Protein AF-A0A9E2R7I1-F1 (afdb_monomer_lite)

Sequence (117 aa):
MKVQTPPKLTVAVYFVGVIGTFLIMIALVAFMRYYTRPVPLEPPQRSAERLQNLRELNAASQDWLTHYRWANQARGIVVLPIDRAMQLVVQTWTNSAAGRSNLIQRVDKSKATISYE

pLDDT: mean 84.61, std 12.61, range [42.0, 96.19]

Foldseek 3Di:
DDDPDPPPVVVVVVVVVVVVVVVVVVVVVVVCCVVVVDDDPDDPVVVVVVVVVVVVVVVVVQCQQADKDAPDVVVPHIDDRVVVVVVVLVVQCVPVVSVVVVVVVVVVVVVPDPDPD

Structure (mmCIF, N/CA/C/O backbone):
data_AF-A0A9E2R7I1-F1
#
_entry.id   AF-A0A9E2R7I1-F1
#
loop_
_atom_site.group_PDB
_atom_site.id
_atom_site.type_symbol
_atom_site.label_atom_id
_atom_site.label_alt_id
_atom_site.label_comp_id
_atom_site.label_asym_id
_atom_site.label_entity_id
_atom_site.label_seq_id
_atom_site.pdbx_PDB_ins_code
_atom_site.Cartn_x
_atom_site.Cartn_y
_atom_site.Cartn_z
_atom_site.occupancy
_atom_site.B_iso_or_equiv
_atom_site.auth_seq_id
_atom_site.auth_comp_id
_atom_site.auth_asym_id
_atom_site.auth_atom_id
_atom_site.pdbx_PDB_model_num
ATOM 1 N N . MET A 1 1 ? 72.007 20.008 -32.771 1.00 43.03 1 MET A N 1
ATOM 2 C CA . MET A 1 1 ? 71.353 18.713 -33.066 1.00 43.03 1 MET A CA 1
ATOM 3 C C . MET A 1 1 ? 70.215 18.965 -34.048 1.00 43.03 1 MET A C 1
ATOM 5 O O . MET A 1 1 ? 69.278 19.663 -33.688 1.00 43.03 1 MET A O 1
ATOM 9 N N . LYS A 1 2 ? 70.327 18.520 -35.308 1.00 44.50 2 LYS A N 1
AT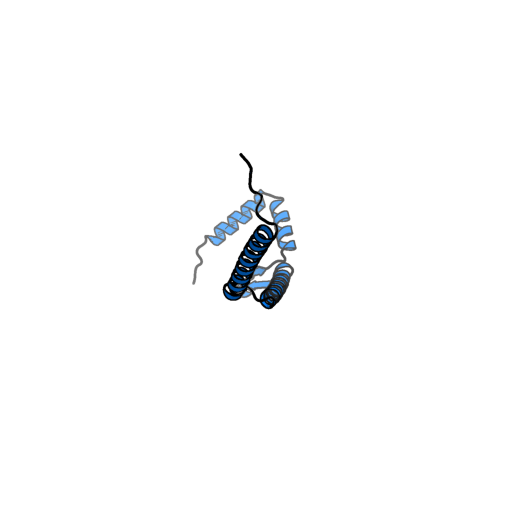OM 10 C CA . LYS A 1 2 ? 69.256 18.693 -36.306 1.00 44.50 2 LYS A CA 1
ATOM 11 C C . LYS A 1 2 ? 68.187 17.632 -36.044 1.00 44.50 2 LYS A C 1
ATOM 13 O O . LYS A 1 2 ? 68.448 16.451 -36.246 1.00 44.50 2 LYS A O 1
ATOM 18 N N . VAL A 1 3 ? 67.020 18.050 -35.563 1.00 59.78 3 VAL A N 1
ATOM 19 C CA . VAL A 1 3 ? 65.853 17.172 -35.433 1.00 59.78 3 VAL A CA 1
ATOM 20 C C . VAL A 1 3 ? 65.367 16.882 -36.852 1.00 59.78 3 VAL A C 1
ATOM 22 O O . VAL A 1 3 ? 64.849 17.772 -37.521 1.00 59.78 3 VAL A O 1
ATOM 25 N N . GLN A 1 4 ? 65.620 15.671 -37.353 1.00 61.62 4 GLN A N 1
ATOM 26 C CA . GLN A 1 4 ? 65.037 15.215 -38.614 1.00 61.62 4 GLN A CA 1
ATOM 27 C C . GLN A 1 4 ? 63.528 15.096 -38.408 1.00 61.62 4 GLN A C 1
ATOM 29 O O . GLN A 1 4 ? 63.060 14.235 -37.665 1.00 61.62 4 GLN A O 1
ATOM 34 N N . THR A 1 5 ? 62.764 15.989 -39.029 1.00 62.66 5 THR A N 1
ATOM 35 C CA . THR A 1 5 ? 61.312 15.875 -39.084 1.00 62.66 5 THR A CA 1
ATOM 36 C C . THR A 1 5 ? 60.951 14.708 -40.004 1.00 62.66 5 THR A C 1
ATOM 38 O O . THR A 1 5 ? 61.428 14.659 -41.141 1.00 62.66 5 THR A O 1
ATOM 41 N N . PRO A 1 6 ? 60.142 13.739 -39.539 1.00 63.91 6 PRO A N 1
ATOM 42 C CA . PRO A 1 6 ? 59.743 12.617 -40.375 1.00 63.91 6 PRO A CA 1
ATOM 43 C C . PRO A 1 6 ? 58.948 13.128 -41.588 1.00 63.91 6 PRO A C 1
ATOM 45 O O . PRO A 1 6 ? 58.187 14.096 -41.464 1.00 63.91 6 PRO A O 1
ATOM 48 N N . PRO A 1 7 ? 59.101 12.505 -42.770 1.00 76.25 7 PRO A N 1
ATOM 49 C CA . PRO A 1 7 ? 58.374 12.922 -43.959 1.00 76.25 7 PRO A CA 1
ATOM 50 C C . PRO A 1 7 ? 56.864 12.825 -43.707 1.00 76.25 7 PRO A C 1
ATOM 52 O O . PRO A 1 7 ? 56.386 11.906 -43.041 1.00 76.25 7 PRO A O 1
ATOM 55 N N . LYS A 1 8 ? 56.094 13.778 -44.251 1.00 73.69 8 LYS A N 1
ATOM 56 C CA . LYS A 1 8 ? 54.637 13.909 -44.031 1.00 73.69 8 LYS A CA 1
ATOM 57 C C . LYS A 1 8 ? 53.867 12.605 -44.304 1.00 73.69 8 LYS A C 1
ATOM 59 O O . LYS A 1 8 ? 52.868 12.335 -43.645 1.00 73.69 8 LYS A O 1
ATOM 64 N N . LEU A 1 9 ? 54.374 11.781 -45.226 1.00 73.62 9 LEU A N 1
ATOM 65 C CA . LEU A 1 9 ? 53.849 10.453 -45.547 1.00 73.62 9 LEU A CA 1
ATOM 66 C C . LEU A 1 9 ? 53.930 9.484 -44.353 1.00 73.62 9 LEU A C 1
ATOM 68 O O . LEU A 1 9 ? 52.965 8.791 -44.060 1.00 73.62 9 LEU A O 1
ATOM 72 N N . THR A 1 10 ? 55.047 9.467 -43.625 1.00 79.12 10 THR A N 1
ATOM 73 C CA . THR A 1 10 ? 55.241 8.602 -42.453 1.00 79.12 10 THR A CA 1
ATOM 74 C C . THR A 1 10 ? 54.284 8.981 -41.325 1.00 79.12 10 THR A C 1
ATOM 76 O O . THR A 1 10 ? 53.673 8.107 -40.718 1.00 79.12 10 THR A O 1
ATOM 79 N N . VAL A 1 11 ? 54.081 10.281 -41.092 1.00 81.25 11 VAL A N 1
ATOM 80 C CA . VAL A 1 11 ? 53.111 10.772 -40.098 1.00 81.25 11 VAL A CA 1
ATOM 81 C C . VAL A 1 11 ? 51.677 10.391 -40.486 1.00 81.25 11 VAL A C 1
ATOM 83 O O . VAL A 1 11 ? 50.914 9.946 -39.632 1.00 81.25 11 VAL A O 1
ATOM 86 N N . ALA A 1 12 ? 51.322 10.494 -41.771 1.00 83.00 12 ALA A N 1
ATOM 87 C CA . ALA A 1 12 ? 50.007 10.088 -42.268 1.00 83.00 12 ALA A CA 1
ATOM 88 C C . ALA A 1 12 ? 49.757 8.579 -42.104 1.00 83.00 12 ALA A C 1
ATOM 90 O O . ALA A 1 12 ? 48.678 8.182 -41.671 1.00 83.00 12 ALA A O 1
ATOM 91 N N . VAL A 1 13 ? 50.760 7.739 -42.381 1.00 87.56 13 VAL A N 1
ATOM 92 C CA . VAL A 1 13 ? 50.663 6.280 -42.198 1.00 87.56 13 VAL A CA 1
ATOM 93 C C . VAL A 1 13 ? 50.444 5.920 -40.727 1.00 87.56 13 VAL A C 1
ATOM 95 O O . VAL A 1 13 ? 49.555 5.124 -40.424 1.00 87.56 13 VAL A O 1
ATOM 98 N N . TYR A 1 14 ? 51.184 6.541 -39.803 1.00 87.62 14 TYR A N 1
ATOM 99 C CA . TYR A 1 14 ? 50.963 6.324 -38.370 1.00 87.62 14 TYR A CA 1
ATOM 100 C C . TYR A 1 14 ? 49.570 6.777 -37.926 1.00 87.62 14 TYR A C 1
ATOM 102 O O . TYR A 1 14 ? 48.911 6.066 -37.171 1.00 87.62 14 TYR A O 1
ATOM 110 N N . PHE A 1 15 ? 49.089 7.914 -38.427 1.00 90.56 15 PHE A N 1
ATOM 111 C CA . PHE A 1 15 ? 47.758 8.423 -38.098 1.00 90.56 15 PHE A CA 1
ATOM 112 C C . PHE A 1 15 ? 46.643 7.472 -38.561 1.00 90.56 15 PHE A C 1
ATOM 114 O O . PHE A 1 15 ? 45.734 7.156 -37.792 1.00 90.56 15 PHE A O 1
ATOM 121 N N . VAL A 1 16 ? 46.751 6.941 -39.783 1.00 92.56 16 VAL A N 1
ATOM 122 C CA . VAL A 1 16 ? 45.815 5.938 -40.316 1.00 92.56 16 VAL A CA 1
ATOM 123 C C . VAL A 1 16 ? 45.882 4.636 -39.517 1.00 92.56 16 VAL A C 1
ATOM 125 O O . VAL A 1 16 ? 44.839 4.070 -39.195 1.00 92.56 16 VAL A O 1
ATOM 128 N N . GLY A 1 17 ? 47.081 4.182 -39.140 1.00 92.31 17 GLY A N 1
ATOM 129 C CA . GLY A 1 17 ? 47.256 2.993 -38.303 1.00 92.31 17 GLY A CA 1
ATOM 130 C C . GLY A 1 17 ? 46.602 3.139 -36.926 1.00 92.31 17 GLY A C 1
ATOM 131 O O . GLY A 1 17 ? 45.891 2.239 -36.475 1.00 92.31 17 GLY A O 1
ATOM 132 N N . VAL A 1 18 ? 46.770 4.298 -36.284 1.00 93.88 18 VAL A N 1
ATOM 133 C CA . VAL A 1 18 ? 46.133 4.605 -34.995 1.00 93.88 18 VAL A CA 1
ATOM 134 C C . VAL A 1 18 ? 44.611 4.584 -35.135 1.00 93.88 18 VAL A C 1
ATOM 136 O O . VAL A 1 18 ? 43.942 3.873 -34.386 1.00 93.88 18 VAL A O 1
ATOM 139 N N . ILE A 1 19 ? 44.060 5.283 -36.133 1.00 95.94 19 ILE A N 1
ATOM 140 C CA . ILE A 1 19 ? 42.611 5.304 -36.381 1.00 95.94 19 ILE A CA 1
ATOM 141 C C . ILE A 1 19 ? 42.074 3.897 -36.654 1.00 95.94 19 ILE A C 1
ATOM 143 O O . ILE A 1 19 ? 41.073 3.504 -36.057 1.00 95.94 19 ILE A O 1
ATOM 147 N N . GLY A 1 20 ? 42.745 3.120 -37.506 1.00 95.94 20 GLY A N 1
ATOM 148 C CA . GLY A 1 20 ? 42.333 1.753 -37.824 1.00 95.94 20 GLY A CA 1
ATOM 149 C C . GLY A 1 20 ? 42.281 0.864 -36.582 1.00 95.94 20 GLY A C 1
ATOM 150 O O . GLY A 1 20 ? 41.305 0.146 -36.376 1.00 95.94 20 GLY A O 1
ATOM 151 N N . THR A 1 21 ? 43.276 0.979 -35.702 1.00 94.56 21 THR A N 1
ATOM 152 C CA . THR A 1 21 ? 43.324 0.200 -34.456 1.00 94.56 21 THR A CA 1
ATOM 153 C C . THR A 1 21 ? 42.172 0.573 -33.516 1.00 94.56 21 THR A C 1
ATOM 155 O O . THR A 1 21 ? 41.510 -0.310 -32.966 1.00 94.56 21 THR A O 1
ATOM 158 N N . PHE A 1 22 ? 41.870 1.868 -33.373 1.00 96.00 22 PHE A N 1
ATOM 159 C CA . PHE A 1 22 ? 40.729 2.326 -32.576 1.00 96.00 22 PHE A CA 1
ATOM 160 C C . PHE A 1 22 ? 39.387 1.877 -33.159 1.00 96.00 22 PHE A C 1
ATOM 162 O O . PHE A 1 22 ? 38.515 1.446 -32.406 1.00 96.00 22 PHE A O 1
ATOM 169 N N . LEU A 1 23 ? 39.219 1.922 -34.483 1.00 96.19 23 LEU A N 1
ATOM 170 C CA . LEU A 1 23 ? 37.996 1.457 -35.141 1.00 96.19 23 LEU A CA 1
ATOM 171 C C . LEU A 1 23 ? 37.766 -0.041 -34.926 1.00 96.19 23 LEU A C 1
ATOM 173 O O . LEU A 1 23 ? 36.644 -0.443 -34.617 1.00 96.19 23 LEU A O 1
ATOM 177 N N . ILE A 1 24 ? 38.821 -0.854 -35.020 1.00 95.56 24 ILE A N 1
ATOM 178 C CA . ILE A 1 24 ? 38.744 -2.296 -34.749 1.00 95.56 24 ILE A CA 1
ATOM 179 C C . ILE A 1 24 ? 38.347 -2.545 -33.289 1.00 95.56 24 ILE A C 1
ATOM 181 O O . ILE A 1 24 ? 37.449 -3.345 -33.028 1.00 95.56 24 ILE A O 1
ATOM 185 N N . MET A 1 25 ? 38.951 -1.824 -32.339 1.00 95.44 25 MET A N 1
ATOM 186 C CA . MET A 1 25 ? 38.586 -1.918 -30.921 1.00 95.44 25 MET A CA 1
ATOM 187 C C . MET A 1 25 ? 37.123 -1.541 -30.670 1.00 95.44 25 MET A C 1
ATOM 189 O O . MET A 1 25 ? 36.409 -2.273 -29.985 1.00 95.44 25 MET A O 1
ATOM 193 N N . ILE A 1 26 ? 36.648 -0.434 -31.248 1.00 95.00 26 ILE A N 1
ATOM 194 C CA . ILE A 1 26 ? 35.251 0.001 -31.115 1.00 95.00 26 ILE A CA 1
ATOM 195 C C . ILE A 1 26 ? 34.304 -1.061 -31.677 1.00 95.00 26 ILE A C 1
ATOM 197 O O . ILE A 1 26 ? 33.316 -1.401 -31.025 1.00 95.00 26 ILE A O 1
ATOM 201 N N . ALA A 1 27 ? 34.611 -1.608 -32.855 1.00 94.38 27 ALA A N 1
ATOM 202 C CA . ALA A 1 27 ? 33.804 -2.648 -33.480 1.00 94.38 27 ALA A CA 1
ATOM 203 C C . ALA A 1 27 ? 33.738 -3.910 -32.608 1.00 94.38 27 ALA A C 1
ATOM 205 O O . ALA A 1 27 ? 32.650 -4.440 -32.379 1.00 94.38 27 ALA A O 1
ATOM 206 N N . LEU A 1 28 ? 34.874 -4.349 -32.058 1.00 94.50 28 LEU A N 1
ATOM 207 C CA . LEU A 1 2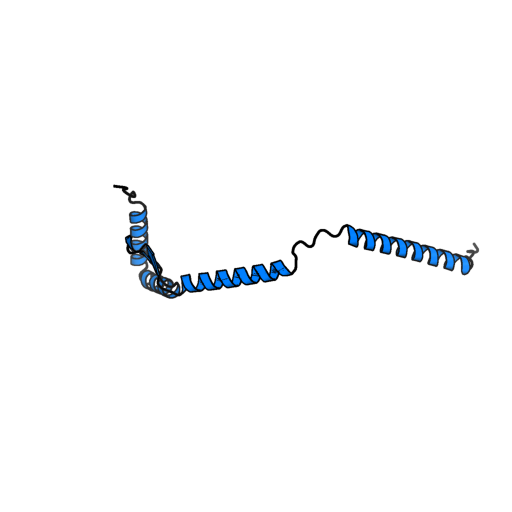8 ? 34.943 -5.520 -31.186 1.00 94.50 28 LEU A CA 1
ATOM 208 C C . LEU A 1 28 ? 34.157 -5.306 -29.883 1.00 94.50 28 LEU A C 1
ATOM 210 O O . LEU A 1 28 ? 33.384 -6.174 -29.481 1.00 94.50 28 LEU A O 1
ATOM 214 N N . VAL A 1 29 ? 34.290 -4.136 -29.252 1.00 90.69 29 VAL A N 1
ATOM 215 C CA . VAL A 1 29 ? 33.535 -3.785 -28.038 1.00 90.69 29 VAL A CA 1
ATOM 216 C C . VAL A 1 29 ? 32.038 -3.697 -28.326 1.00 90.69 29 VAL A C 1
ATOM 218 O O . VAL A 1 29 ? 31.233 -4.188 -27.535 1.00 90.69 29 VAL A O 1
ATOM 221 N N . ALA A 1 30 ? 31.636 -3.107 -29.452 1.00 89.44 30 ALA A N 1
ATOM 222 C CA . ALA A 1 30 ? 30.232 -3.031 -29.848 1.00 89.44 30 ALA A CA 1
ATOM 223 C C . ALA A 1 30 ? 29.644 -4.424 -30.105 1.00 89.44 30 ALA A C 1
ATOM 225 O O . ALA A 1 30 ? 28.542 -4.718 -29.638 1.00 89.44 30 ALA A O 1
ATOM 226 N N . PHE A 1 31 ? 30.403 -5.286 -30.784 1.00 90.00 31 PHE A N 1
ATOM 227 C CA . PHE A 1 31 ? 30.038 -6.673 -31.036 1.00 90.00 31 PHE A CA 1
ATOM 228 C C . PHE A 1 31 ? 29.894 -7.441 -29.721 1.00 90.00 31 PHE A C 1
ATOM 230 O O . PHE A 1 31 ? 28.837 -7.999 -29.439 1.00 90.00 31 PHE A O 1
ATOM 237 N N . MET A 1 32 ? 30.894 -7.379 -28.844 1.00 87.12 32 MET A N 1
ATOM 238 C CA . MET A 1 32 ? 30.841 -8.045 -27.544 1.00 87.12 32 MET A CA 1
ATOM 239 C C . MET A 1 32 ? 29.694 -7.510 -26.680 1.00 87.12 32 MET A C 1
ATOM 241 O O . MET A 1 32 ? 28.959 -8.280 -26.074 1.00 87.12 32 MET A O 1
ATOM 245 N N . ARG A 1 33 ? 29.428 -6.200 -26.708 1.00 83.62 33 ARG A N 1
ATOM 246 C CA . ARG A 1 33 ? 28.266 -5.610 -26.033 1.00 83.62 33 ARG A CA 1
ATOM 247 C C . ARG A 1 33 ? 26.941 -6.047 -26.653 1.00 83.62 33 ARG A C 1
ATOM 249 O O . ARG A 1 33 ? 25.933 -6.001 -25.963 1.00 83.62 33 ARG A O 1
ATOM 256 N N . TYR A 1 34 ? 26.881 -6.404 -27.929 1.00 80.56 34 TYR A N 1
ATOM 257 C CA . TYR A 1 34 ? 25.658 -6.924 -28.540 1.00 80.56 34 TYR A CA 1
ATOM 258 C C . TYR A 1 34 ? 25.378 -8.362 -28.081 1.00 80.56 34 TYR A C 1
ATOM 260 O O . TYR A 1 34 ? 24.260 -8.651 -27.666 1.00 80.56 34 TYR A O 1
ATOM 268 N N . TYR A 1 35 ? 26.400 -9.225 -28.062 1.00 76.75 35 TYR A N 1
ATOM 269 C CA . TYR A 1 35 ? 26.256 -10.645 -27.705 1.00 76.75 35 TYR A CA 1
ATOM 270 C C . TYR A 1 35 ? 26.262 -10.930 -26.198 1.00 76.75 35 TYR A C 1
ATOM 272 O O . TYR A 1 35 ? 25.632 -11.883 -25.753 1.00 76.75 35 TYR A O 1
ATOM 280 N N . THR A 1 36 ? 26.948 -10.116 -25.397 1.00 76.25 36 THR A N 1
ATOM 281 C CA . THR A 1 36 ? 27.044 -10.275 -23.933 1.00 76.25 36 THR A CA 1
ATOM 282 C C . THR A 1 36 ? 26.035 -9.393 -23.193 1.00 76.25 36 THR A C 1
ATOM 284 O O . THR A 1 36 ? 26.103 -9.251 -21.973 1.00 76.25 36 THR A O 1
ATOM 287 N N . ARG A 1 37 ? 25.081 -8.773 -23.902 1.00 66.06 37 ARG A N 1
ATOM 288 C CA . ARG A 1 37 ? 23.974 -8.075 -23.242 1.00 66.06 37 ARG A CA 1
ATOM 289 C C . ARG A 1 37 ? 23.186 -9.101 -22.423 1.00 66.06 37 ARG A C 1
ATOM 291 O O . ARG A 1 37 ? 22.655 -10.041 -23.013 1.00 66.06 37 ARG A O 1
ATOM 298 N N . PRO A 1 38 ? 23.101 -8.941 -21.091 1.00 65.31 38 PRO A N 1
ATOM 299 C CA . PRO A 1 38 ? 22.223 -9.783 -20.300 1.00 65.31 38 PRO A CA 1
ATOM 300 C C . PRO A 1 38 ? 20.799 -9.615 -20.830 1.00 65.31 38 PRO A C 1
ATOM 302 O O . PRO A 1 38 ? 20.425 -8.519 -21.264 1.00 65.31 38 PRO A O 1
ATOM 305 N N . VAL A 1 39 ? 20.027 -10.705 -20.817 1.00 64.69 39 VAL A N 1
ATOM 306 C CA . VAL A 1 39 ? 18.598 -10.679 -21.153 1.00 64.69 39 VAL A CA 1
ATOM 307 C C . VAL A 1 39 ? 17.975 -9.476 -20.433 1.00 64.69 39 VAL A C 1
ATOM 309 O O . VAL A 1 39 ? 18.187 -9.348 -19.223 1.00 64.69 39 VAL A O 1
ATOM 312 N N . PRO A 1 40 ? 17.282 -8.562 -21.146 1.00 65.00 40 PRO A N 1
ATOM 313 C CA . PRO A 1 40 ? 16.640 -7.415 -20.521 1.00 65.00 40 PRO A CA 1
ATOM 314 C C . PRO A 1 40 ? 15.827 -7.908 -19.331 1.00 65.00 40 PRO A C 1
ATOM 316 O O . PRO A 1 40 ? 15.006 -8.810 -19.491 1.00 65.00 40 PRO A O 1
ATOM 319 N N . LEU A 1 41 ? 16.102 -7.359 -18.143 1.00 63.03 41 LEU A N 1
ATOM 320 C CA . LEU A 1 41 ? 15.564 -7.881 -16.884 1.00 63.03 41 LEU A CA 1
ATOM 321 C C . LEU A 1 41 ? 14.038 -8.014 -16.925 1.00 63.03 41 LEU A C 1
ATOM 323 O O . LEU A 1 41 ? 13.485 -8.884 -16.255 1.00 63.03 41 LEU A O 1
ATOM 327 N N . GLU A 1 42 ? 13.356 -7.196 -17.734 1.00 58.00 42 GLU A N 1
ATOM 328 C CA . GLU A 1 42 ? 11.914 -7.265 -17.922 1.00 58.00 42 GLU A CA 1
ATOM 329 C C . GLU A 1 42 ? 11.527 -6.893 -19.366 1.00 58.00 42 GLU A C 1
ATOM 331 O O . GLU A 1 42 ? 11.908 -5.823 -19.850 1.00 58.00 42 GLU A O 1
ATOM 336 N N . PRO A 1 43 ? 10.750 -7.739 -20.069 1.00 70.31 43 PRO A N 1
ATOM 337 C CA . PRO A 1 43 ? 10.075 -7.341 -21.298 1.00 70.31 43 PRO A CA 1
ATOM 338 C C . PRO A 1 43 ? 9.145 -6.148 -21.020 1.00 70.31 43 PRO A C 1
ATOM 340 O O . PRO A 1 43 ? 8.505 -6.120 -19.963 1.00 70.31 43 PRO A O 1
ATOM 343 N N . PRO A 1 44 ? 8.993 -5.188 -21.949 1.00 65.19 44 PRO A N 1
ATOM 344 C CA . PRO A 1 44 ? 8.111 -4.033 -21.765 1.00 65.19 44 PRO A CA 1
ATOM 345 C C . PRO A 1 44 ? 6.645 -4.413 -21.489 1.00 65.19 44 PRO A C 1
ATOM 347 O O . PRO A 1 44 ? 5.915 -3.610 -20.919 1.00 65.19 44 PRO A O 1
ATOM 350 N N . GLN A 1 45 ? 6.207 -5.637 -21.814 1.00 68.19 45 GLN A N 1
ATOM 351 C CA . GLN A 1 45 ? 4.867 -6.114 -21.452 1.00 68.19 45 GLN A CA 1
ATOM 352 C C . GLN A 1 45 ? 4.671 -6.297 -19.932 1.00 68.19 45 GLN A C 1
ATOM 354 O O . GLN A 1 45 ? 3.601 -5.985 -19.412 1.00 68.19 45 GLN A O 1
ATOM 359 N N . ARG A 1 46 ? 5.708 -6.693 -19.175 1.00 73.50 46 ARG A N 1
ATOM 360 C CA . ARG A 1 46 ? 5.590 -6.932 -17.719 1.00 73.50 46 ARG A CA 1
ATOM 361 C C . ARG A 1 46 ? 5.343 -5.666 -16.899 1.00 73.50 46 ARG A C 1
ATOM 363 O O . ARG A 1 46 ? 4.829 -5.742 -15.783 1.00 73.50 46 ARG A O 1
ATOM 370 N N . SER A 1 47 ? 5.785 -4.498 -17.365 1.00 79.75 47 SER A N 1
ATOM 371 C CA . SER A 1 47 ? 5.514 -3.239 -16.656 1.00 79.75 47 SER A CA 1
ATOM 372 C C . SER A 1 47 ? 4.042 -2.840 -16.788 1.00 79.75 47 SER A C 1
ATOM 374 O O . SER A 1 47 ? 3.445 -2.408 -15.802 1.00 79.75 47 SER A O 1
ATOM 376 N N . ALA A 1 48 ? 3.441 -3.064 -17.961 1.00 83.81 48 ALA A N 1
ATOM 377 C CA . ALA A 1 48 ? 2.017 -2.848 -18.193 1.00 83.81 48 ALA A CA 1
ATOM 378 C C . ALA A 1 48 ? 1.152 -3.807 -17.358 1.00 83.81 48 ALA A C 1
ATOM 380 O O . ALA A 1 48 ? 0.233 -3.353 -16.677 1.00 83.81 48 ALA A O 1
ATOM 381 N N . GLU A 1 49 ? 1.502 -5.097 -17.327 1.00 86.25 49 GLU A N 1
ATOM 382 C CA . GLU A 1 49 ? 0.823 -6.107 -16.499 1.00 86.25 49 GLU A CA 1
ATOM 383 C C . GLU A 1 49 ? 0.869 -5.753 -15.005 1.00 86.25 49 GLU A C 1
ATOM 385 O O . GLU A 1 49 ? -0.152 -5.768 -14.321 1.00 86.25 49 GLU A O 1
ATOM 390 N N . ARG A 1 50 ? 2.036 -5.351 -14.481 1.00 87.50 50 ARG A N 1
ATOM 391 C CA . ARG A 1 50 ? 2.152 -4.931 -13.073 1.00 87.50 50 ARG A CA 1
ATOM 392 C C . ARG A 1 50 ? 1.310 -3.704 -12.760 1.00 87.50 50 ARG A C 1
ATOM 394 O O . ARG A 1 50 ? 0.692 -3.654 -11.700 1.00 87.50 50 ARG A O 1
ATOM 401 N N . LEU A 1 51 ? 1.275 -2.725 -13.661 1.00 90.31 51 LEU A N 1
ATOM 402 C CA . LEU A 1 51 ? 0.454 -1.534 -13.466 1.00 90.31 51 LEU A CA 1
ATOM 403 C C . LEU A 1 51 ? -1.038 -1.883 -13.440 1.00 90.31 51 LEU A C 1
ATOM 405 O O . LEU A 1 51 ? -1.774 -1.327 -12.626 1.00 90.31 51 LEU A O 1
ATOM 409 N N . GLN A 1 52 ? -1.478 -2.808 -14.293 1.00 92.12 52 GLN A N 1
ATOM 410 C CA . GLN A 1 52 ? -2.845 -3.313 -14.265 1.00 92.12 52 GLN A CA 1
ATOM 411 C C . GLN A 1 52 ? -3.153 -4.020 -12.938 1.00 92.12 52 GLN A C 1
ATOM 413 O O . GLN A 1 52 ? -4.105 -3.632 -12.264 1.00 92.12 52 GLN A O 1
ATOM 418 N N . ASN A 1 53 ? -2.303 -4.953 -12.505 1.00 93.00 53 ASN A N 1
ATOM 419 C CA . ASN A 1 53 ? -2.484 -5.670 -11.238 1.00 93.00 53 ASN A CA 1
ATOM 420 C C . ASN A 1 53 ? -2.547 -4.712 -10.037 1.00 93.00 53 ASN A C 1
ATOM 422 O O . ASN A 1 53 ? -3.353 -4.900 -9.128 1.00 93.00 53 ASN A O 1
ATOM 426 N N . LEU A 1 54 ? -1.727 -3.654 -10.034 1.00 95.06 54 LEU A N 1
ATOM 427 C CA . LEU A 1 54 ? -1.774 -2.622 -8.995 1.00 95.06 54 LEU A CA 1
ATOM 428 C C . LEU A 1 54 ? -3.093 -1.846 -9.007 1.00 95.06 54 LEU A C 1
ATOM 430 O O . LEU A 1 54 ? -3.630 -1.546 -7.943 1.00 95.06 54 LEU A O 1
ATOM 434 N N . ARG A 1 55 ? -3.632 -1.515 -10.187 1.00 95.38 55 ARG A N 1
ATOM 435 C CA . ARG A 1 55 ? -4.940 -0.848 -10.292 1.00 95.38 55 ARG A CA 1
ATOM 436 C C . ARG A 1 55 ? -6.060 -1.740 -9.773 1.00 95.38 55 ARG A C 1
ATOM 438 O O . ARG A 1 55 ? -6.899 -1.253 -9.023 1.00 95.38 55 ARG A O 1
ATOM 445 N N . GLU A 1 56 ? -6.050 -3.018 -10.130 1.00 94.06 56 GLU A N 1
ATOM 446 C CA . GLU A 1 56 ? -7.044 -3.992 -9.668 1.00 94.06 56 GLU A CA 1
ATOM 447 C C . GLU A 1 56 ? -6.975 -4.182 -8.147 1.00 94.06 56 GLU A C 1
ATOM 449 O O . GLU A 1 56 ? -7.999 -4.106 -7.466 1.00 94.06 56 GLU A O 1
ATOM 454 N N . LEU A 1 57 ? -5.766 -4.320 -7.593 1.00 95.56 57 LEU A N 1
ATOM 455 C CA . LEU A 1 57 ? -5.549 -4.408 -6.148 1.00 95.56 57 LEU A CA 1
ATOM 456 C C . LEU A 1 57 ? -6.027 -3.146 -5.419 1.00 95.56 57 LEU A C 1
ATOM 458 O O . LEU A 1 57 ? -6.683 -3.243 -4.381 1.00 95.56 57 LEU A O 1
ATOM 462 N N . ASN A 1 58 ? -5.718 -1.963 -5.951 1.00 94.56 58 ASN A N 1
ATOM 463 C CA . ASN A 1 58 ? -6.152 -0.699 -5.361 1.00 94.56 58 ASN A CA 1
ATOM 464 C C . ASN A 1 58 ? -7.674 -0.538 -5.422 1.00 94.56 58 ASN A C 1
ATOM 466 O O . ASN A 1 58 ? -8.270 -0.134 -4.428 1.00 94.56 58 ASN A O 1
ATOM 470 N N . ALA A 1 59 ? -8.308 -0.901 -6.540 1.00 93.69 59 ALA A N 1
ATOM 471 C CA . ALA A 1 59 ? -9.761 -0.855 -6.681 1.00 93.69 59 ALA A CA 1
ATOM 472 C C . ALA A 1 59 ? -10.451 -1.799 -5.684 1.00 93.69 59 ALA A C 1
ATOM 474 O O . ALA A 1 59 ? -11.374 -1.385 -4.982 1.00 93.69 59 ALA A O 1
ATOM 475 N N . ALA A 1 60 ? -9.957 -3.035 -5.556 1.00 90.69 60 ALA A N 1
ATOM 476 C CA . ALA A 1 60 ? -10.452 -3.975 -4.555 1.00 90.69 60 ALA A CA 1
ATOM 477 C C . ALA A 1 60 ? -10.252 -3.430 -3.133 1.00 90.69 60 ALA A C 1
ATOM 479 O O . ALA A 1 60 ? -11.177 -3.436 -2.327 1.00 90.69 60 ALA A O 1
ATOM 480 N N . SER A 1 61 ? -9.067 -2.902 -2.823 1.00 90.12 61 SER A N 1
ATOM 481 C CA . SER A 1 61 ? -8.769 -2.340 -1.500 1.00 90.12 61 SER A CA 1
ATOM 482 C C . SER A 1 61 ? -9.670 -1.154 -1.160 1.00 90.12 61 SER A C 1
ATOM 484 O O . SER A 1 61 ? -10.111 -1.024 -0.021 1.00 90.12 61 SER A O 1
ATOM 486 N N . GLN A 1 62 ? -9.978 -0.305 -2.140 1.00 92.06 62 GLN A N 1
ATOM 487 C CA . GLN A 1 62 ? -10.843 0.850 -1.939 1.00 92.06 62 GLN A CA 1
ATOM 488 C C . GLN A 1 62 ? -12.264 0.424 -1.561 1.00 92.06 62 GLN A C 1
ATOM 490 O O . GLN A 1 62 ? -12.800 0.942 -0.585 1.00 92.06 62 GLN A O 1
ATOM 495 N N . ASP A 1 63 ? -12.820 -0.581 -2.239 1.00 88.75 63 ASP A N 1
ATOM 496 C CA . ASP A 1 63 ? -14.130 -1.140 -1.895 1.00 88.75 63 ASP A CA 1
ATOM 497 C C . ASP A 1 63 ? -14.173 -1.695 -0.458 1.00 88.75 63 ASP A C 1
ATOM 499 O O . ASP A 1 63 ? -15.109 -1.428 0.300 1.00 88.75 63 ASP A O 1
ATOM 503 N N . TRP A 1 64 ? -13.112 -2.397 -0.040 1.00 88.00 64 TRP A N 1
ATOM 504 C CA . TRP A 1 64 ? -12.977 -2.907 1.329 1.00 88.00 64 TRP A CA 1
ATOM 505 C C . TRP A 1 64 ? -12.892 -1.804 2.393 1.00 88.00 64 TRP A C 1
ATOM 507 O O . TRP A 1 64 ? -13.307 -2.036 3.529 1.00 88.00 64 TRP A O 1
ATOM 517 N N . LEU A 1 65 ? -12.339 -0.637 2.055 1.00 91.88 65 LEU A N 1
ATOM 518 C CA . LEU A 1 65 ? -12.102 0.461 2.997 1.00 91.88 65 LEU A CA 1
ATOM 519 C C . LEU A 1 65 ? -13.274 1.440 3.100 1.00 91.88 65 LEU A C 1
ATOM 521 O O . LEU A 1 65 ? -13.414 2.089 4.138 1.00 91.88 65 LEU A O 1
ATOM 525 N N . THR A 1 66 ? -14.100 1.575 2.061 1.00 94.38 66 THR A N 1
ATOM 526 C CA . THR A 1 66 ? -15.172 2.587 2.027 1.00 94.38 66 THR A CA 1
ATOM 527 C C . THR A 1 66 ? -16.552 2.040 2.371 1.00 94.38 66 THR A C 1
ATOM 529 O O . THR A 1 66 ? -17.443 2.825 2.696 1.00 94.38 66 THR A O 1
ATOM 532 N N . HIS A 1 67 ? -16.752 0.721 2.339 1.00 92.44 67 HIS A N 1
ATOM 533 C CA . HIS A 1 67 ? -18.070 0.118 2.533 1.00 92.44 67 HIS A CA 1
ATOM 534 C C . HIS A 1 67 ? -18.184 -0.707 3.816 1.00 92.44 67 HIS A C 1
ATOM 536 O O . HIS A 1 67 ? -17.238 -1.330 4.295 1.00 92.44 67 HIS A O 1
ATOM 542 N N . TYR A 1 68 ? -19.397 -0.726 4.370 1.00 93.75 68 TYR A N 1
ATOM 543 C CA . TYR A 1 68 ? -19.748 -1.639 5.450 1.00 93.75 68 TYR A CA 1
ATOM 544 C C . TYR A 1 68 ? -19.869 -3.057 4.914 1.00 93.75 68 TYR A C 1
ATOM 546 O O . TYR A 1 68 ? -20.491 -3.295 3.878 1.00 93.75 68 TYR A O 1
ATOM 554 N N . ARG A 1 69 ? -19.334 -4.015 5.664 1.00 91.56 69 ARG A N 1
ATOM 555 C CA . ARG A 1 69 ? -19.423 -5.432 5.310 1.00 91.56 69 ARG A CA 1
ATOM 556 C C . ARG A 1 69 ? -19.354 -6.312 6.541 1.00 91.56 69 ARG A C 1
ATOM 558 O O . ARG A 1 69 ? -18.826 -5.922 7.579 1.00 91.56 69 ARG A O 1
ATOM 565 N N . TRP A 1 70 ? -19.839 -7.536 6.418 1.00 91.88 70 TRP A N 1
ATOM 566 C CA . TRP A 1 70 ? -19.666 -8.544 7.456 1.00 91.88 70 TRP A CA 1
ATOM 567 C C . TRP A 1 70 ? -18.254 -9.134 7.383 1.00 91.88 70 TRP A C 1
ATOM 569 O O . TRP A 1 70 ? -17.816 -9.565 6.318 1.00 91.88 70 TRP A O 1
ATOM 579 N N . ALA A 1 71 ? -17.543 -9.156 8.513 1.00 89.31 71 ALA A N 1
ATOM 580 C CA . ALA A 1 71 ? -16.308 -9.930 8.655 1.00 89.31 71 ALA A CA 1
ATOM 581 C C . ALA A 1 71 ? -16.629 -11.370 9.070 1.00 89.31 71 ALA A C 1
ATOM 583 O O . ALA A 1 71 ? -16.041 -12.323 8.569 1.00 89.31 71 ALA A O 1
ATOM 584 N N . ASN A 1 72 ? -17.575 -11.525 10.000 1.00 89.81 72 ASN A N 1
ATOM 585 C CA . ASN A 1 72 ? -18.076 -12.815 10.450 1.00 89.81 72 ASN A CA 1
ATOM 586 C C . ASN A 1 72 ? -19.499 -12.646 10.990 1.00 89.81 72 ASN A C 1
ATOM 588 O O . ASN A 1 72 ? -19.692 -12.167 12.108 1.00 89.81 72 ASN A O 1
ATOM 592 N N . GLN A 1 73 ? -20.491 -13.050 10.199 1.00 88.38 73 GLN A N 1
ATOM 593 C CA . GLN A 1 73 ? -21.901 -12.897 10.552 1.00 88.38 73 GLN A CA 1
ATOM 594 C C . GLN A 1 73 ? -22.306 -13.766 11.751 1.00 88.38 73 GLN A C 1
ATOM 596 O O . GLN A 1 73 ? -23.033 -13.292 12.618 1.00 88.38 73 GLN A O 1
ATOM 601 N N . ALA A 1 74 ? -21.777 -14.990 11.863 1.00 89.19 74 ALA A N 1
ATOM 602 C CA . ALA A 1 74 ? -22.066 -15.891 12.983 1.00 89.19 74 ALA A CA 1
ATOM 603 C C . ALA A 1 74 ? -21.598 -15.324 14.334 1.00 89.19 74 ALA A C 1
ATOM 605 O O . ALA A 1 74 ? -22.206 -15.580 15.367 1.00 89.19 74 ALA A O 1
ATOM 606 N N . ARG A 1 75 ? -20.527 -14.523 14.322 1.00 84.94 75 ARG A N 1
ATOM 607 C CA . ARG A 1 75 ? -19.987 -13.839 15.508 1.00 84.94 75 ARG A CA 1
ATOM 608 C C . ARG A 1 75 ? -20.454 -12.386 15.635 1.00 84.94 75 ARG A C 1
ATOM 610 O O . ARG A 1 75 ? -19.978 -11.682 16.522 1.00 84.94 75 ARG A O 1
ATOM 617 N N . GLY A 1 76 ? -21.328 -11.918 14.741 1.00 88.94 76 GLY A N 1
ATOM 618 C CA . GLY A 1 76 ? -21.802 -10.533 14.719 1.00 88.94 76 GLY A CA 1
ATOM 619 C C . GLY A 1 76 ? -20.709 -9.491 14.436 1.00 88.94 76 GLY A C 1
ATOM 620 O O . GLY A 1 76 ? -20.851 -8.337 14.832 1.00 88.94 76 GLY A O 1
ATOM 621 N N . ILE A 1 77 ? -19.599 -9.873 13.794 1.00 89.31 77 ILE A N 1
ATOM 622 C CA . ILE A 1 77 ? -18.460 -8.979 13.539 1.00 89.31 77 ILE A CA 1
ATOM 623 C C . ILE A 1 77 ? -18.636 -8.299 12.180 1.00 89.31 77 ILE A C 1
ATOM 625 O O . ILE A 1 77 ? -18.678 -8.964 11.139 1.00 89.31 77 ILE A O 1
ATOM 629 N N . VAL A 1 78 ? -18.667 -6.967 12.196 1.00 92.06 78 VAL A N 1
ATOM 630 C CA . VAL A 1 78 ? -18.742 -6.100 11.012 1.00 92.06 78 VAL A CA 1
ATOM 631 C C . VAL A 1 78 ? -17.445 -5.318 10.817 1.00 92.06 78 VAL A C 1
ATOM 633 O O . VAL A 1 78 ? -16.790 -4.924 11.781 1.00 92.06 78 VAL A O 1
ATOM 636 N N . VAL A 1 79 ? -17.086 -5.082 9.559 1.00 91.62 79 VAL A N 1
ATOM 637 C CA . VAL A 1 79 ? -16.053 -4.124 9.158 1.00 91.62 79 VAL A CA 1
ATOM 638 C C . VAL A 1 79 ? -16.727 -2.776 8.930 1.00 91.62 79 VAL A C 1
ATOM 640 O O . VAL A 1 79 ? -17.769 -2.690 8.274 1.00 91.62 79 VAL A O 1
ATOM 643 N N . LEU A 1 80 ? -16.125 -1.733 9.491 1.00 94.00 80 LEU A N 1
ATOM 644 C CA . LEU A 1 80 ? -16.558 -0.352 9.331 1.00 94.00 80 LEU A CA 1
ATOM 645 C C . LEU A 1 80 ? -15.727 0.319 8.229 1.00 94.00 80 LEU A C 1
ATOM 647 O O . LEU A 1 80 ? -14.524 0.051 8.162 1.00 94.00 80 LEU A O 1
ATOM 651 N N . PRO A 1 81 ? -16.313 1.244 7.447 1.00 95.81 81 PRO A N 1
ATOM 652 C CA . PRO A 1 81 ? -15.551 2.149 6.606 1.00 95.81 81 PRO A CA 1
ATOM 653 C C . PRO A 1 81 ? -14.497 2.887 7.423 1.00 95.81 81 PRO A C 1
ATOM 655 O O . PRO A 1 81 ? -14.758 3.292 8.565 1.00 95.81 81 PRO A O 1
ATOM 658 N N . ILE A 1 82 ? -13.326 3.093 6.829 1.00 94.69 82 ILE A N 1
ATOM 659 C CA . ILE A 1 82 ? -12.175 3.658 7.533 1.00 94.69 82 ILE A CA 1
ATOM 660 C C . ILE A 1 82 ? -12.480 5.046 8.106 1.00 94.69 82 ILE A C 1
ATOM 662 O O . ILE A 1 82 ? -12.150 5.313 9.260 1.00 94.69 82 ILE A O 1
ATOM 666 N N . ASP A 1 83 ? -13.220 5.884 7.378 1.00 95.06 83 ASP A N 1
ATOM 667 C CA . ASP A 1 83 ? -13.618 7.215 7.846 1.00 95.06 83 ASP A CA 1
ATOM 668 C C . ASP A 1 83 ? -14.477 7.138 9.109 1.00 95.06 83 ASP A C 1
ATOM 670 O O . ASP A 1 83 ? -14.265 7.877 10.076 1.00 95.06 83 ASP A O 1
ATOM 674 N N . ARG A 1 84 ? -15.423 6.191 9.149 1.00 95.06 84 ARG A N 1
ATOM 675 C CA . ARG A 1 84 ? -16.268 5.993 10.326 1.00 95.06 84 ARG A CA 1
ATOM 676 C C . ARG A 1 84 ? -15.460 5.456 11.499 1.00 95.06 84 ARG A C 1
ATOM 678 O O . ARG A 1 84 ? -15.655 5.914 12.625 1.00 95.06 84 ARG A O 1
ATOM 685 N N . ALA A 1 85 ? -14.563 4.505 11.247 1.00 93.50 85 ALA A N 1
ATOM 686 C CA . ALA A 1 85 ? -13.675 3.974 12.272 1.00 93.50 85 ALA A CA 1
ATOM 687 C C . ALA A 1 85 ? -12.819 5.093 12.889 1.00 93.50 85 ALA A C 1
ATOM 689 O O . ALA A 1 85 ? -12.755 5.210 14.112 1.00 93.50 85 ALA A O 1
ATOM 690 N N . MET A 1 86 ? -12.249 5.972 12.061 1.00 95.12 86 MET A N 1
ATOM 691 C CA . MET A 1 86 ? -11.450 7.113 12.518 1.00 95.12 86 MET A CA 1
ATOM 692 C C . MET A 1 86 ? -12.269 8.108 13.348 1.00 95.12 86 MET A C 1
ATOM 694 O O . MET A 1 86 ? -11.820 8.528 14.416 1.00 95.12 86 MET A O 1
ATOM 698 N N . GLN A 1 87 ? -13.492 8.438 12.926 1.00 95.00 87 GLN A N 1
ATOM 699 C CA . GLN A 1 87 ? -14.390 9.297 13.711 1.00 95.00 87 GLN A CA 1
ATOM 700 C C . GLN A 1 87 ? -14.709 8.699 15.086 1.00 95.00 87 GLN A C 1
ATOM 702 O O . GLN A 1 87 ? -14.684 9.410 16.090 1.00 95.00 87 GLN A O 1
ATOM 707 N N . LEU A 1 88 ? -14.988 7.393 15.144 1.00 92.50 88 LEU A N 1
ATOM 708 C CA . LEU A 1 88 ? -15.270 6.696 16.400 1.00 92.50 88 LEU A CA 1
ATOM 709 C C . LEU A 1 88 ? -14.064 6.704 17.336 1.00 92.50 88 LEU A C 1
ATOM 711 O O . LEU A 1 88 ? -14.233 6.863 18.546 1.00 92.50 88 LEU A O 1
ATOM 715 N N . VAL A 1 89 ? -12.852 6.575 16.792 1.00 91.44 89 VAL A N 1
ATOM 716 C CA . VAL A 1 89 ? -11.618 6.717 17.571 1.00 91.44 89 VAL A CA 1
ATOM 717 C C . VAL A 1 89 ? -11.549 8.125 18.161 1.00 91.44 89 VAL A C 1
ATOM 719 O O . VAL A 1 89 ? -11.501 8.255 19.381 1.00 91.44 89 VAL A O 1
ATOM 722 N N . VAL A 1 90 ? -11.641 9.183 17.354 1.00 93.19 90 VAL A N 1
ATOM 723 C CA . VAL A 1 90 ? -11.582 10.568 17.866 1.00 93.19 90 VAL A CA 1
ATOM 724 C C . VAL A 1 90 ? -12.653 10.827 18.936 1.00 93.19 90 VAL A C 1
ATOM 726 O O . VAL A 1 90 ? -12.357 11.386 19.995 1.00 93.19 90 VAL A O 1
ATOM 729 N N . GLN A 1 91 ? -13.879 10.352 18.710 1.00 91.44 91 GLN A N 1
ATOM 730 C CA . GLN A 1 91 ? -14.976 10.477 19.669 1.00 91.44 91 GLN A CA 1
ATOM 731 C C . GLN A 1 91 ? -14.673 9.755 20.991 1.00 91.44 91 GLN A C 1
ATOM 733 O O . GLN A 1 91 ? -14.858 10.322 22.066 1.00 91.44 91 GLN A O 1
ATOM 738 N N . THR A 1 92 ? -14.167 8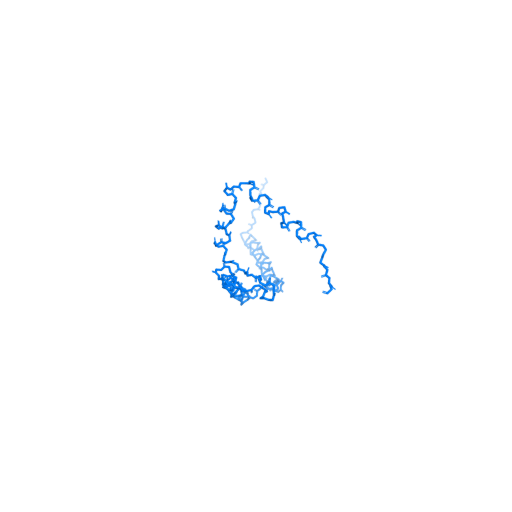.523 20.924 1.00 89.25 92 THR A N 1
ATOM 739 C CA . THR A 1 92 ? -13.845 7.712 22.112 1.00 89.25 92 THR A CA 1
ATOM 740 C C . THR A 1 92 ? -12.705 8.333 22.918 1.00 89.25 92 THR A C 1
ATOM 742 O O . THR A 1 92 ? -12.737 8.346 24.148 1.00 89.25 92 THR A O 1
ATOM 745 N N . TRP A 1 93 ? -11.706 8.881 22.229 1.00 91.06 93 TRP A N 1
ATOM 746 C CA . TRP A 1 93 ? -10.513 9.458 22.845 1.00 91.06 93 TRP A CA 1
ATOM 747 C C . TRP A 1 93 ? -10.677 10.911 23.291 1.00 91.06 93 TRP A C 1
ATOM 749 O O . TRP A 1 93 ? -9.793 11.429 23.967 1.00 91.06 93 TRP A O 1
ATOM 759 N N . THR A 1 94 ? -11.821 11.543 23.009 1.00 92.69 94 THR A N 1
ATOM 760 C CA . THR A 1 94 ? -12.179 12.840 23.609 1.00 92.69 94 THR A CA 1
ATOM 761 C C . THR A 1 94 ? -12.191 12.746 25.142 1.00 92.69 94 THR A C 1
ATOM 763 O O . THR A 1 94 ? -11.773 13.677 25.826 1.00 92.69 94 THR A O 1
ATOM 766 N N . ASN A 1 95 ? -12.589 11.592 25.694 1.00 90.88 95 ASN A N 1
ATOM 767 C CA . ASN A 1 95 ? -12.378 11.250 27.098 1.00 90.88 95 ASN A CA 1
ATOM 768 C C . ASN A 1 95 ? -11.279 10.184 27.217 1.00 90.88 95 ASN A C 1
ATOM 770 O O . ASN A 1 95 ? -11.525 8.980 27.116 1.00 90.88 95 ASN A O 1
ATOM 774 N N . SER A 1 96 ? -10.055 10.631 27.492 1.00 87.12 96 SER A N 1
ATOM 775 C CA . SER A 1 96 ? -8.871 9.772 27.589 1.00 87.12 96 SER A CA 1
ATOM 776 C C . SER A 1 96 ? -8.989 8.653 28.633 1.00 87.12 96 SER A C 1
ATOM 778 O O . SER A 1 96 ? -8.354 7.610 28.479 1.00 87.12 96 SER A O 1
ATOM 780 N N . ALA A 1 97 ? -9.772 8.841 29.702 1.00 89.69 97 ALA A N 1
ATOM 781 C CA . ALA A 1 97 ? -9.994 7.800 30.708 1.00 89.69 97 ALA A CA 1
ATOM 782 C C . ALA A 1 97 ? -10.911 6.689 30.169 1.00 89.69 97 ALA A C 1
ATOM 784 O O . ALA A 1 97 ? -10.603 5.508 30.331 1.00 89.69 97 ALA A O 1
ATOM 785 N N . ALA A 1 98 ? -11.983 7.065 29.463 1.00 87.06 98 ALA A N 1
ATOM 786 C CA . ALA A 1 98 ? -12.910 6.126 28.833 1.00 87.06 98 ALA A CA 1
ATOM 787 C C . ALA A 1 98 ? -12.259 5.339 27.679 1.00 87.06 98 ALA A C 1
ATOM 789 O O . ALA A 1 98 ? -12.469 4.133 27.550 1.00 87.06 98 ALA A O 1
ATOM 790 N N . GLY A 1 99 ? -11.417 5.985 26.866 1.00 89.38 99 GLY A N 1
ATOM 791 C CA . GLY A 1 99 ? -10.675 5.291 25.807 1.00 89.38 99 GLY A CA 1
ATOM 792 C C . GLY A 1 99 ? -9.706 4.239 26.354 1.00 89.38 99 GLY A C 1
ATOM 793 O O . GLY A 1 99 ? -9.660 3.110 25.861 1.00 89.38 99 GLY A O 1
ATOM 794 N N . ARG A 1 100 ? -8.977 4.570 27.427 1.00 89.88 100 ARG A N 1
ATOM 795 C CA . ARG A 1 100 ? -8.070 3.625 28.095 1.00 89.88 100 ARG A CA 1
ATOM 796 C C . ARG A 1 100 ? -8.814 2.455 28.732 1.00 89.88 100 ARG A C 1
ATOM 798 O O . ARG A 1 100 ? -8.374 1.320 28.564 1.00 89.88 100 ARG A O 1
ATOM 805 N N . SER A 1 101 ? -9.929 2.700 29.422 1.00 92.19 101 SER A N 1
ATOM 806 C CA . SER A 1 101 ? -10.708 1.613 30.030 1.00 92.19 101 SER A CA 1
ATOM 807 C C . SER A 1 101 ? -11.260 0.653 28.972 1.00 92.19 101 SER A C 1
ATOM 809 O O . SER A 1 101 ? -11.177 -0.560 29.155 1.00 92.19 101 SER A O 1
ATOM 811 N N . ASN A 1 102 ? -11.720 1.166 27.824 1.00 89.88 102 ASN A N 1
ATOM 812 C CA . ASN A 1 102 ? -12.149 0.336 26.697 1.00 89.88 102 ASN A CA 1
ATOM 813 C C . ASN A 1 102 ? -11.006 -0.535 26.145 1.00 89.88 102 ASN A C 1
ATOM 815 O O . ASN A 1 102 ? -11.203 -1.723 25.893 1.00 89.88 102 ASN A O 1
ATOM 819 N N . LEU A 1 103 ? -9.800 0.025 25.989 1.00 89.56 103 LEU A N 1
ATOM 820 C CA . LEU A 1 103 ? -8.634 -0.748 25.553 1.00 89.56 103 LEU A CA 1
ATOM 821 C C . LEU A 1 103 ? -8.274 -1.864 26.537 1.00 89.56 103 LEU A C 1
ATOM 823 O O . LEU A 1 103 ? -8.038 -2.988 26.099 1.00 89.56 103 LEU A O 1
ATOM 827 N N . ILE A 1 104 ? -8.263 -1.576 27.842 1.00 92.81 104 ILE A N 1
ATOM 828 C CA . ILE A 1 104 ? -7.969 -2.576 28.880 1.00 92.81 104 ILE A CA 1
ATOM 829 C C . ILE A 1 104 ? -9.005 -3.704 28.829 1.00 92.81 104 ILE A C 1
ATOM 831 O O . ILE A 1 104 ? -8.624 -4.864 28.725 1.00 92.81 104 ILE A O 1
ATOM 835 N N . GLN A 1 105 ? -10.300 -3.379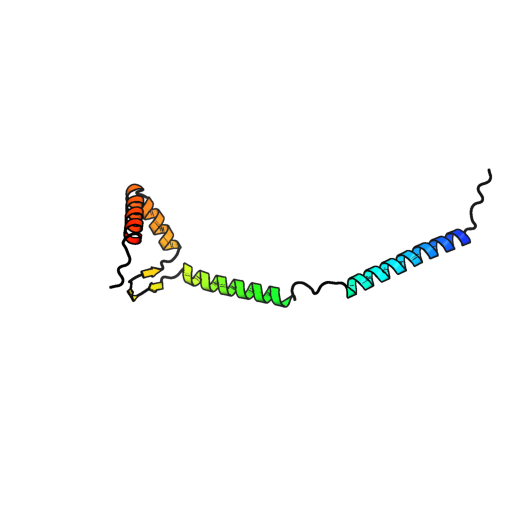 28.749 1.00 92.06 105 GLN A N 1
ATOM 836 C CA . GLN A 1 105 ? -11.361 -4.386 28.608 1.00 92.06 105 GLN A CA 1
ATOM 837 C C . GLN A 1 105 ? -11.181 -5.270 27.366 1.00 92.06 105 GLN A C 1
ATOM 839 O O . GLN A 1 105 ? -11.412 -6.478 27.417 1.00 92.06 105 GLN A O 1
ATOM 844 N N . ARG A 1 106 ? -10.767 -4.689 26.231 1.00 87.25 106 ARG A N 1
ATOM 845 C CA . ARG A 1 106 ? -10.492 -5.451 25.001 1.00 87.25 106 ARG A CA 1
ATOM 846 C C . ARG A 1 106 ? -9.296 -6.384 25.171 1.00 87.25 106 ARG A C 1
ATOM 848 O O . ARG A 1 106 ? -9.349 -7.516 24.693 1.00 87.25 106 ARG A O 1
ATOM 855 N N . VAL A 1 107 ? -8.247 -5.920 25.848 1.00 91.06 107 VAL A N 1
ATOM 856 C CA . VAL A 1 107 ? -7.079 -6.739 26.185 1.00 91.06 107 VAL A CA 1
ATOM 857 C C . VAL A 1 107 ? -7.492 -7.886 27.105 1.00 91.06 107 VAL A C 1
ATOM 859 O O . VAL A 1 107 ? -7.189 -9.034 26.789 1.00 91.06 107 VAL A O 1
ATOM 862 N N . ASP A 1 108 ? -8.253 -7.624 28.163 1.00 90.62 108 ASP A N 1
ATOM 863 C CA . ASP A 1 108 ? -8.716 -8.657 29.096 1.00 90.62 108 ASP A CA 1
ATOM 864 C C . ASP A 1 108 ? -9.595 -9.697 28.393 1.00 90.62 108 ASP A C 1
ATOM 866 O O . ASP A 1 108 ? -9.364 -10.900 28.522 1.00 90.62 108 ASP A O 1
ATOM 870 N N . LYS A 1 109 ? -10.526 -9.252 27.538 1.00 85.75 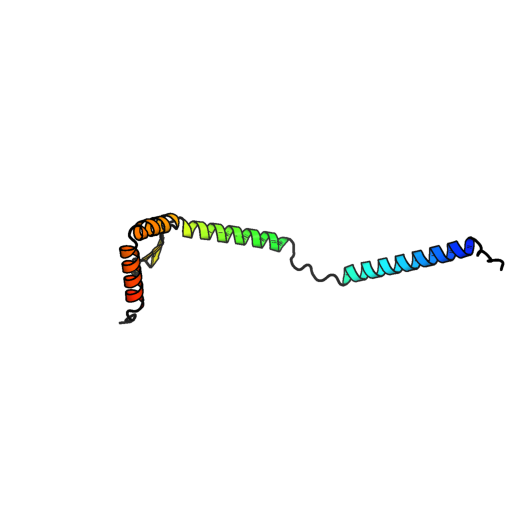109 LYS A N 1
ATOM 871 C CA . LYS A 1 109 ? -11.349 -10.145 26.711 1.00 85.75 109 LYS A CA 1
ATOM 872 C C . LYS A 1 109 ? -10.516 -11.009 25.758 1.00 85.75 109 LYS A C 1
ATOM 874 O O . LYS A 1 109 ? -10.899 -12.140 25.492 1.00 85.75 109 LYS A O 1
ATOM 879 N N . SER A 1 110 ? -9.399 -10.494 25.239 1.00 82.75 110 SER A N 1
ATOM 880 C CA . SER A 1 110 ? -8.490 -11.264 24.373 1.00 82.75 110 SER A CA 1
ATOM 881 C C . SER A 1 110 ? -7.634 -12.278 25.137 1.00 82.75 110 SER A C 1
ATOM 883 O O . SER A 1 110 ? -7.203 -13.271 24.558 1.00 82.75 110 SER A O 1
ATOM 885 N N . LYS A 1 111 ? -7.388 -12.023 26.428 1.00 85.31 111 LYS A N 1
ATOM 886 C CA . LYS A 1 111 ? -6.616 -12.895 27.321 1.00 85.31 111 LYS A CA 1
ATOM 887 C C . LYS A 1 111 ? -7.465 -13.985 27.959 1.00 85.31 111 LYS A C 1
ATOM 889 O O . LYS A 1 111 ? -6.912 -14.994 28.383 1.00 85.31 111 LYS A O 1
ATOM 894 N N . ALA A 1 112 ? -8.779 -13.782 28.047 1.00 78.94 112 ALA A N 1
ATOM 895 C CA . ALA A 1 112 ? -9.699 -14.830 28.453 1.00 78.94 112 ALA A CA 1
ATOM 896 C C . ALA A 1 112 ? -9.543 -16.021 27.493 1.00 78.94 112 ALA A C 1
ATOM 898 O O . ALA A 1 112 ? -9.710 -15.876 26.281 1.00 78.94 112 ALA A O 1
ATOM 899 N N . THR A 1 113 ? -9.159 -17.178 28.039 1.00 66.69 113 THR A N 1
ATOM 900 C CA . THR A 1 113 ? -8.936 -18.416 27.287 1.00 66.69 113 THR A CA 1
ATOM 901 C C . THR A 1 113 ? -10.120 -18.694 26.366 1.00 66.69 113 THR A C 1
ATOM 903 O O . THR A 1 113 ? -11.269 -18.699 26.804 1.00 66.69 113 THR A O 1
ATOM 906 N N . ILE A 1 114 ? -9.836 -18.933 25.084 1.00 62.31 114 ILE A N 1
ATOM 907 C CA . ILE A 1 114 ? -10.833 -19.392 24.116 1.00 62.31 114 ILE A CA 1
ATOM 908 C C . ILE A 1 114 ? -11.240 -20.806 24.549 1.00 62.31 114 ILE A C 1
ATOM 910 O O . ILE A 1 114 ? -10.518 -21.760 24.271 1.00 62.31 114 ILE A O 1
ATOM 914 N N . SER A 1 115 ? -12.352 -20.931 25.277 1.00 53.16 115 SER A N 1
ATOM 915 C CA . SER A 1 115 ? -12.964 -22.229 25.567 1.00 53.16 115 SER A CA 1
ATOM 916 C C . SER A 1 115 ? -13.533 -22.791 24.267 1.00 53.16 115 SER A C 1
ATOM 918 O O . SER A 1 115 ? -14.374 -22.148 23.636 1.00 53.16 115 SER A O 1
ATOM 920 N N . TYR A 1 116 ? -13.028 -23.944 23.840 1.00 58.62 116 TYR A N 1
ATOM 921 C CA . TYR A 1 116 ? -13.524 -24.731 22.709 1.00 58.62 116 TYR A CA 1
ATOM 922 C C . TYR A 1 116 ? -14.401 -25.878 23.228 1.00 58.62 116 TYR A C 1
ATOM 924 O O . TYR A 1 116 ? -14.127 -27.045 22.963 1.00 58.62 116 TYR A O 1
ATOM 932 N N . GLU A 1 117 ? -15.423 -25.530 24.009 1.00 42.00 117 GLU A N 1
ATOM 933 C CA . GLU A 1 117 ? -16.536 -26.443 24.304 1.00 42.00 117 GLU A CA 1
ATOM 934 C C . GLU A 1 117 ? -17.658 -26.274 23.277 1.00 42.00 117 GLU A C 1
ATOM 936 O O . GLU A 1 117 ? -17.912 -25.113 22.867 1.00 42.00 117 GLU A O 1
#

Secondary structure (DSSP, 8-state):
----PPPHHHHHH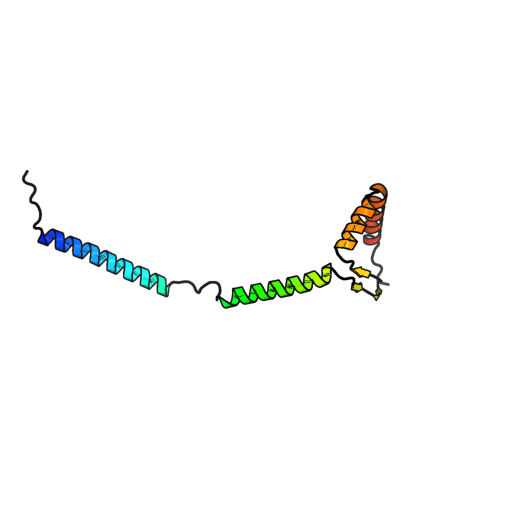HHHHHHHHHHHHHHHHHHHHHHS----SS-HHHHHHHHHHHHHHHHHHHHHHHS-EEEETTTTEEEPPHHHHHHHHHHHHTSHHHHHHHHHHHHHHHHS-----

Radius of gyration: 37.6 Å; chains: 1; bounding box: 93×45×76 Å